Protein AF-A0AAU9UNQ4-F1 (afdb_monomer)

Solvent-accessible surface area (backbone atoms only — not comparable to full-atom values): 10972 Å² total; per-residue (Å²): 138,79,84,76,82,77,80,74,85,76,79,80,75,79,74,67,78,75,72,83,68,91,61,97,73,74,85,47,75,66,66,66,71,69,58,84,48,73,70,54,49,54,54,50,49,53,52,51,51,49,50,53,51,53,50,46,64,72,71,47,82,78,80,73,82,75,72,72,81,68,55,93,49,67,45,72,70,55,53,52,42,52,50,50,34,53,53,36,55,54,46,47,80,72,44,56,78,94,50,32,64,60,44,46,52,58,28,51,55,47,40,52,54,41,53,53,53,51,51,50,30,47,52,51,42,48,52,53,54,56,69,69,54,79,86,55,59,86,58,51,63,56,49,52,55,50,62,72,70,46,79,80,71,79,77,77,62,56,67,58,92,93,38,75,39,53,74,72,58,45,53,62,75,75,105

Radius of gyration: 33.16 Å; Cα contacts (8 Å, |Δi|>4): 53; chains: 1; bounding box: 65×63×73 Å

Secondary structure (DSSP, 8-state):
----------------------------HHHHHT--SHHHHHHHHHHHHHHHHHHHHHHS-----------TT--HHHHHHHHHHHHHHHHHHT--HHHHHHHHHHHHHHHHHHHHHHHHHHHHHHHHHHHH--SS-HHHHHHHHHHHHS--PPPPPPEETTEEPPHHHHHHH--

Nearest PDB structures (foldseek):
  3ihr-assembly1_A  TM=4.583E-01  e=3.572E+00  Homo sapiens

Foldseek 3Di:
DDPDPPPDPDDPPPPPPPPPDPPVDDPDPVLVVPDDDPVSVVVVVVSVVVVVVVVCPVPPDPPDPPPPPQPPLDDVVLVVLVVVLVVLVVVLVVDDPVCNVVSVVVNVVSVVVSVVSSVVSVVVVVVVVVVVPDPAPPCRVVVVVVVVPDDPDPDFADQDPNDRDDPVRSVVVVD

Sequence (175 aa):
MTSSDHNGICFQIGLKRLGNTGLDHSITIADINEIQNINEIDDTIAKLHNIIETACRKSIPRTKDTNRLSLPWWSEGLAVLKRKVATRKRRIRCAAPLRHEKVVGEYLEVKNKYEIEAKIAQVSSWKAFCGKQNREGMWKGIYSVIGRTVKKEDEPPLVVNDMELDAKSSARLMA

Structure (mmCIF, N/CA/C/O backbone):
data_AF-A0AAU9UNQ4-F1
#
_entry.id   AF-A0AAU9UNQ4-F1
#
loop_
_atom_site.group_PDB
_atom_site.id
_atom_site.type_symbol
_atom_site.label_atom_id
_atom_site.label_alt_id
_atom_site.label_comp_id
_atom_site.label_asym_id
_atom_site.label_entity_id
_atom_site.label_seq_id
_atom_site.pdbx_PDB_ins_code
_atom_site.Cartn_x
_atom_site.Cartn_y
_atom_site.Cartn_z
_atom_site.occupancy
_atom_site.B_iso_or_equiv
_atom_site.auth_seq_id
_atom_site.auth_comp_id
_atom_site.auth_asym_id
_atom_site.auth_atom_id
_atom_site.pdbx_PDB_model_num
ATOM 1 N N . MET A 1 1 ? 48.050 -17.038 35.742 1.00 37.78 1 MET A N 1
ATOM 2 C CA . MET A 1 1 ? 47.877 -18.060 34.689 1.00 37.78 1 MET A CA 1
ATOM 3 C C . MET A 1 1 ? 46.419 -18.479 34.687 1.00 37.78 1 MET A C 1
ATOM 5 O O . MET A 1 1 ? 46.031 -19.301 35.501 1.00 37.78 1 MET A O 1
ATOM 9 N N . THR A 1 2 ? 45.599 -17.855 33.847 1.00 39.75 2 THR A N 1
ATOM 10 C CA . THR A 1 2 ? 44.188 -18.223 33.677 1.00 39.75 2 THR A CA 1
ATOM 11 C C . THR A 1 2 ? 44.013 -18.673 32.238 1.00 39.75 2 THR A C 1
ATOM 13 O O . THR A 1 2 ? 43.991 -17.861 31.314 1.00 39.75 2 THR A O 1
ATOM 16 N N . SER A 1 3 ? 44.004 -19.996 32.079 1.00 34.25 3 SER A N 1
ATOM 17 C CA . SER A 1 3 ? 43.644 -20.704 30.855 1.00 34.25 3 SER A CA 1
ATOM 18 C C . SER A 1 3 ? 42.285 -20.188 30.393 1.00 34.25 3 SER A C 1
ATOM 20 O O . SER A 1 3 ? 41.297 -20.332 31.106 1.00 34.25 3 SER A O 1
ATOM 22 N N . SER A 1 4 ? 42.256 -19.496 29.257 1.00 41.59 4 SER A N 1
ATOM 23 C CA . SER A 1 4 ? 41.003 -19.087 28.631 1.00 41.59 4 SER A CA 1
ATOM 24 C C . SER A 1 4 ? 40.457 -20.298 27.894 1.00 41.59 4 SER A C 1
ATOM 26 O O . SER A 1 4 ? 40.965 -20.668 26.836 1.00 41.59 4 SER A O 1
ATOM 28 N N . ASP A 1 5 ? 39.450 -20.931 28.487 1.00 41.72 5 ASP A N 1
ATOM 29 C CA . ASP A 1 5 ? 38.682 -21.995 27.856 1.00 41.72 5 ASP A CA 1
ATOM 30 C C . ASP A 1 5 ? 37.913 -21.401 26.670 1.00 41.72 5 ASP A C 1
ATOM 32 O O . ASP A 1 5 ? 36.785 -20.915 26.779 1.00 41.72 5 ASP A O 1
ATOM 36 N N . HIS A 1 6 ? 38.558 -21.405 25.505 1.00 43.50 6 HIS A N 1
ATOM 37 C CA . HIS A 1 6 ? 37.911 -21.177 24.224 1.00 43.50 6 HIS A CA 1
ATOM 38 C C . HIS A 1 6 ? 36.989 -22.363 23.947 1.00 43.50 6 HIS A C 1
ATOM 40 O O . HIS A 1 6 ? 37.364 -23.327 23.281 1.00 43.50 6 HIS A O 1
ATOM 46 N N . ASN A 1 7 ? 35.769 -22.299 24.478 1.00 49.25 7 ASN A N 1
ATOM 47 C CA . ASN A 1 7 ? 34.714 -23.242 24.143 1.00 49.25 7 ASN A CA 1
ATOM 48 C C . ASN A 1 7 ? 34.313 -22.989 22.680 1.00 49.25 7 ASN A C 1
ATOM 50 O O . ASN A 1 7 ? 33.474 -22.140 22.372 1.00 49.25 7 ASN A O 1
ATOM 54 N N . GLY A 1 8 ? 34.997 -23.670 21.760 1.00 40.03 8 GLY A N 1
ATOM 55 C CA . GLY A 1 8 ? 34.708 -23.622 20.337 1.00 40.03 8 GLY A CA 1
ATOM 56 C C . GLY A 1 8 ? 33.287 -24.114 20.094 1.00 40.03 8 GLY A C 1
ATOM 57 O O . GLY A 1 8 ? 32.990 -25.294 20.264 1.00 40.03 8 GLY A O 1
ATOM 58 N N . ILE A 1 9 ? 32.397 -23.208 19.691 1.00 42.84 9 ILE A N 1
ATOM 59 C CA . ILE A 1 9 ? 31.063 -23.573 19.216 1.00 42.84 9 ILE A CA 1
ATOM 60 C C . ILE A 1 9 ? 31.253 -24.234 17.849 1.00 42.84 9 ILE A C 1
ATOM 62 O O . ILE A 1 9 ? 31.362 -23.573 16.817 1.00 42.84 9 ILE A O 1
ATOM 66 N N . CYS A 1 10 ? 31.355 -25.560 17.856 1.00 34.91 10 CYS A N 1
ATOM 67 C CA . CYS A 1 10 ? 31.420 -26.365 16.649 1.00 34.91 10 CYS A CA 1
ATOM 68 C C . CYS A 1 10 ? 29.994 -26.525 16.108 1.00 34.91 10 CYS A C 1
ATOM 70 O O . CYS A 1 10 ? 29.179 -27.255 16.674 1.00 34.91 10 CYS A O 1
ATOM 72 N N . PHE A 1 11 ? 29.661 -25.827 15.023 1.00 33.34 11 PHE A N 1
ATOM 73 C CA . PHE A 1 11 ? 28.430 -26.107 14.294 1.00 33.34 11 PHE A CA 1
ATOM 74 C C . PHE A 1 11 ? 28.622 -27.403 13.517 1.00 33.34 11 PHE A C 1
ATOM 76 O O . PHE A 1 11 ? 29.345 -27.456 12.523 1.00 33.34 11 PHE A O 1
ATOM 83 N N . GLN A 1 12 ? 27.953 -28.457 13.969 1.00 33.28 12 GLN A N 1
ATOM 84 C CA . GLN A 1 12 ? 27.854 -29.697 13.222 1.00 33.28 12 GLN A CA 1
ATOM 85 C C . GLN A 1 12 ? 26.916 -29.444 12.035 1.00 33.28 12 GLN A C 1
ATOM 87 O O . GLN A 1 12 ? 25.699 -29.608 12.127 1.00 33.28 12 GLN A O 1
ATOM 92 N N . ILE A 1 13 ? 27.472 -28.973 10.915 1.00 40.44 13 ILE A N 1
ATOM 93 C CA . ILE A 1 13 ? 26.754 -28.945 9.641 1.00 40.44 13 ILE A CA 1
ATOM 94 C C . ILE A 1 13 ? 26.542 -30.409 9.272 1.00 40.44 13 ILE A C 1
ATOM 96 O O . ILE A 1 13 ? 27.429 -31.077 8.744 1.00 40.44 13 ILE A O 1
ATOM 100 N N . GLY A 1 14 ? 25.366 -30.930 9.613 1.00 34.75 14 GLY A N 1
ATOM 101 C CA . GLY A 1 14 ? 24.909 -32.229 9.159 1.00 34.75 14 GLY A CA 1
ATOM 102 C C . GLY A 1 14 ? 24.724 -32.185 7.649 1.00 34.75 14 GLY A C 1
ATOM 103 O O . GLY A 1 14 ? 23.609 -31.995 7.165 1.00 34.75 14 GLY A O 1
ATOM 104 N N . LEU A 1 15 ? 25.810 -32.365 6.897 1.00 39.19 15 LEU A N 1
ATOM 105 C CA . LEU A 1 15 ? 25.745 -32.779 5.506 1.00 39.19 15 LEU A CA 1
ATOM 106 C C . LEU A 1 15 ? 25.119 -34.172 5.520 1.00 39.19 15 LEU A C 1
ATOM 108 O O . LEU A 1 15 ? 25.802 -35.185 5.673 1.00 39.19 15 LEU A O 1
ATOM 112 N N . LYS A 1 16 ? 23.784 -34.229 5.426 1.00 45.38 16 LYS A N 1
ATOM 113 C CA . LYS A 1 16 ? 23.088 -35.468 5.084 1.00 45.38 16 LYS A CA 1
ATOM 114 C C . LYS A 1 16 ? 23.787 -35.998 3.844 1.00 45.38 16 LYS A C 1
ATOM 116 O O . LYS A 1 16 ? 23.846 -35.286 2.843 1.00 45.38 16 LYS A O 1
ATOM 121 N N . ARG A 1 17 ? 24.351 -37.205 3.959 1.00 42.66 17 ARG A N 1
ATOM 122 C CA . ARG A 1 17 ? 24.986 -37.951 2.872 1.00 42.66 17 ARG A CA 1
ATOM 123 C C . ARG A 1 17 ? 24.116 -37.751 1.635 1.00 42.66 17 ARG A C 1
ATOM 125 O O . ARG A 1 17 ? 22.975 -38.214 1.631 1.00 42.66 17 ARG A O 1
ATOM 132 N N . LEU A 1 18 ? 24.602 -36.967 0.671 1.00 44.12 18 LEU A N 1
ATOM 133 C CA . LEU A 1 18 ? 23.902 -36.737 -0.585 1.00 44.12 18 LEU A CA 1
ATOM 134 C C . LEU A 1 18 ? 23.735 -38.123 -1.198 1.00 44.12 18 LEU A C 1
ATOM 136 O O . LEU A 1 18 ? 24.705 -38.743 -1.627 1.00 44.12 18 LEU A O 1
ATOM 140 N N . GLY A 1 19 ? 22.521 -38.662 -1.102 1.00 43.12 19 GLY A N 1
ATOM 141 C CA . GLY A 1 19 ? 22.176 -39.921 -1.729 1.00 43.12 19 GLY A CA 1
ATOM 142 C C . GLY A 1 19 ? 22.409 -39.734 -3.212 1.00 43.12 19 GLY A C 1
ATOM 143 O O . GLY A 1 19 ? 21.735 -38.899 -3.802 1.00 43.12 19 GLY A O 1
ATOM 144 N N . ASN A 1 20 ? 23.418 -40.438 -3.728 1.00 49.31 20 ASN A N 1
ATOM 145 C CA . ASN A 1 20 ? 23.780 -40.628 -5.128 1.00 49.31 20 ASN A CA 1
ATOM 146 C C . ASN A 1 20 ? 23.029 -39.694 -6.093 1.00 49.31 20 ASN A C 1
ATOM 148 O O . ASN A 1 20 ? 22.133 -40.111 -6.828 1.00 49.31 20 ASN A O 1
ATOM 152 N N . THR A 1 21 ? 23.324 -38.394 -6.030 1.00 44.38 21 THR A N 1
ATOM 153 C CA . THR A 1 21 ? 22.767 -37.452 -6.992 1.00 44.38 21 THR A CA 1
ATOM 154 C C . THR A 1 21 ? 23.539 -37.698 -8.271 1.00 44.38 21 THR A C 1
ATOM 156 O O . THR A 1 21 ? 24.717 -37.353 -8.297 1.00 44.38 21 THR A O 1
ATOM 159 N N . GLY A 1 22 ? 22.897 -38.308 -9.274 1.00 45.53 22 GLY A N 1
ATOM 160 C CA . GLY A 1 22 ? 23.421 -38.478 -10.632 1.00 45.53 22 GLY A CA 1
ATOM 161 C C . GLY A 1 22 ? 23.954 -37.155 -11.177 1.00 45.53 22 GLY A C 1
ATOM 162 O O . GLY A 1 22 ? 23.224 -36.324 -11.723 1.00 45.53 22 GLY A O 1
ATOM 163 N N . LEU A 1 23 ? 25.227 -36.923 -10.903 1.00 49.59 23 LEU A N 1
ATOM 164 C CA . LEU A 1 23 ? 26.075 -35.873 -11.418 1.00 49.59 23 LEU A CA 1
ATOM 165 C C . LEU A 1 23 ? 27.146 -36.661 -12.156 1.00 49.59 23 LEU A C 1
ATOM 167 O O . LEU A 1 23 ? 28.188 -36.980 -11.595 1.00 49.59 23 LEU A O 1
ATOM 171 N N . ASP A 1 24 ? 26.844 -37.014 -13.404 1.00 49.81 24 ASP A N 1
ATOM 172 C CA . ASP A 1 24 ? 27.691 -37.827 -14.292 1.00 49.81 24 ASP A CA 1
ATOM 173 C C . ASP A 1 24 ? 28.953 -37.071 -14.762 1.00 49.81 24 ASP A C 1
ATOM 175 O O . ASP A 1 24 ? 29.471 -37.298 -15.847 1.00 49.81 24 ASP A O 1
ATOM 179 N N . HIS A 1 25 ? 29.417 -36.105 -13.970 1.00 57.16 25 HIS A N 1
ATOM 180 C CA . HIS A 1 25 ? 30.565 -35.254 -14.254 1.00 57.16 25 HIS A CA 1
ATOM 181 C C . HIS A 1 25 ? 31.498 -35.325 -13.046 1.00 57.16 25 HIS A C 1
ATOM 183 O O . HIS A 1 25 ? 31.620 -34.382 -12.264 1.00 57.16 25 HIS A O 1
ATOM 189 N N . SER A 1 26 ? 32.099 -36.496 -12.844 1.00 59.53 26 SER A N 1
ATOM 190 C CA . SER A 1 26 ? 33.174 -36.683 -11.878 1.00 59.53 26 SER A CA 1
ATOM 191 C C . SER A 1 26 ? 34.463 -36.141 -12.483 1.00 59.53 26 SER A C 1
ATOM 193 O O . SER A 1 26 ? 34.988 -36.733 -13.418 1.00 59.53 26 SER A O 1
ATOM 195 N N . ILE A 1 27 ? 34.971 -35.025 -11.961 1.00 65.31 27 ILE A N 1
ATOM 196 C CA . ILE A 1 27 ? 36.380 -34.681 -12.168 1.00 65.31 27 ILE A CA 1
ATOM 197 C C . ILE A 1 27 ? 37.165 -35.639 -11.283 1.00 65.31 27 ILE A C 1
ATOM 199 O O . ILE A 1 27 ? 37.052 -35.604 -10.054 1.00 65.31 27 ILE A O 1
ATOM 203 N N . THR A 1 28 ? 37.878 -36.555 -11.917 1.00 70.50 28 THR A N 1
ATOM 204 C CA . THR A 1 28 ? 38.696 -37.555 -11.242 1.00 70.50 28 THR A CA 1
ATOM 205 C C . THR A 1 28 ? 40.061 -36.959 -10.910 1.00 70.50 28 THR A C 1
ATOM 207 O O . THR A 1 28 ? 40.552 -36.066 -11.591 1.00 70.50 28 THR 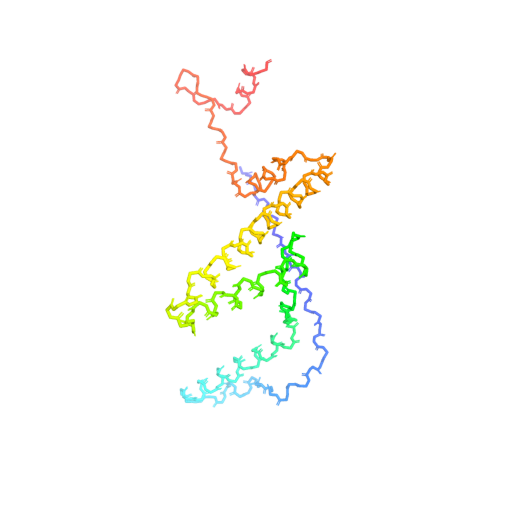A O 1
ATOM 210 N N . ILE A 1 29 ? 40.716 -37.463 -9.861 1.00 67.94 29 ILE A N 1
ATOM 211 C CA . ILE A 1 29 ? 42.071 -37.015 -9.480 1.00 67.94 29 ILE A CA 1
ATOM 212 C C . ILE A 1 29 ? 43.073 -37.272 -10.626 1.00 67.94 29 ILE A 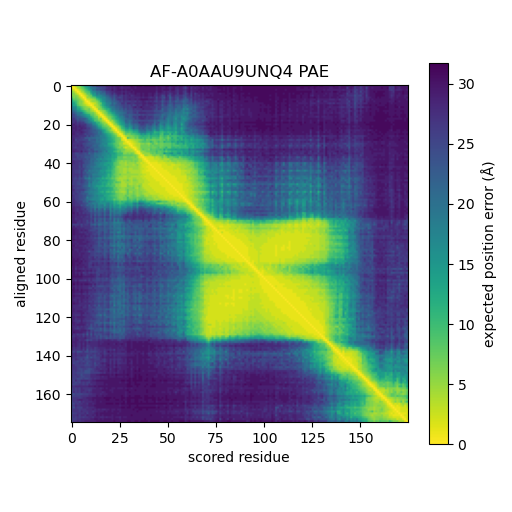C 1
ATOM 214 O O . ILE A 1 29 ? 44.039 -36.532 -10.779 1.00 67.94 29 ILE A O 1
ATOM 218 N N . ALA A 1 30 ? 42.809 -38.281 -11.465 1.00 64.19 30 ALA A N 1
ATOM 219 C CA . ALA A 1 30 ? 43.563 -38.554 -12.687 1.00 64.19 30 ALA A CA 1
ATOM 220 C C . ALA A 1 30 ? 43.490 -37.393 -13.697 1.00 64.19 30 ALA A C 1
ATOM 222 O O . ALA A 1 30 ? 44.529 -36.947 -14.166 1.00 64.19 30 ALA A O 1
ATOM 223 N N . ASP A 1 31 ? 42.300 -36.827 -13.923 1.00 65.81 31 ASP A N 1
ATOM 224 C CA . ASP A 1 31 ? 42.088 -35.719 -14.868 1.00 65.81 31 ASP A CA 1
ATOM 225 C C . ASP A 1 31 ? 42.819 -34.438 -14.447 1.00 65.81 31 ASP A C 1
ATOM 227 O O . ASP A 1 31 ? 43.132 -33.603 -15.285 1.00 65.81 31 ASP A O 1
ATOM 231 N N . ILE A 1 32 ? 43.086 -34.272 -13.145 1.00 68.06 32 ILE A N 1
ATOM 232 C CA . ILE A 1 32 ? 43.844 -33.138 -12.594 1.00 68.06 32 ILE A CA 1
ATOM 233 C C . ILE A 1 32 ? 45.354 -33.347 -12.781 1.00 68.06 32 ILE A C 1
ATOM 235 O O . ILE A 1 32 ? 46.091 -32.388 -12.996 1.00 68.06 32 ILE A O 1
ATOM 239 N N . ASN A 1 33 ? 45.816 -34.597 -12.720 1.00 71.06 33 ASN A N 1
ATOM 240 C CA . ASN A 1 33 ? 47.232 -34.945 -12.857 1.00 71.06 33 ASN A CA 1
ATOM 241 C C . ASN A 1 33 ? 47.709 -34.972 -14.320 1.00 71.06 33 ASN A C 1
ATOM 243 O O . ASN A 1 33 ? 48.913 -34.905 -14.560 1.00 71.06 33 ASN A O 1
ATOM 247 N N . GLU A 1 34 ? 46.792 -35.067 -15.285 1.00 73.62 34 GLU A N 1
ATOM 248 C CA . GLU A 1 34 ? 47.094 -35.051 -16.725 1.00 73.62 34 GLU A CA 1
ATOM 249 C C . GLU A 1 34 ? 47.131 -33.640 -17.333 1.00 73.62 34 GLU A C 1
ATOM 251 O O . GLU A 1 34 ? 47.458 -33.489 -18.509 1.00 73.62 34 GLU A O 1
ATOM 256 N N . ILE A 1 35 ? 46.846 -32.599 -16.546 1.00 74.25 35 ILE A N 1
ATOM 257 C CA . ILE A 1 35 ? 46.829 -31.214 -17.023 1.00 74.25 35 ILE A CA 1
ATOM 258 C C . ILE A 1 35 ? 48.256 -30.745 -17.314 1.00 74.25 35 ILE A C 1
ATOM 260 O O . ILE A 1 35 ? 49.088 -30.654 -16.408 1.00 74.25 35 ILE A O 1
ATOM 264 N N . GLN A 1 36 ? 48.532 -30.395 -18.570 1.00 74.75 36 GLN A N 1
ATOM 265 C CA . GLN A 1 36 ? 49.845 -29.885 -18.987 1.00 74.75 36 GLN A CA 1
ATOM 266 C C . GLN A 1 36 ? 49.791 -28.438 -19.485 1.00 74.75 36 GLN A C 1
ATOM 268 O O . GLN A 1 36 ? 50.836 -27.795 -19.611 1.00 74.75 36 GLN A O 1
ATOM 273 N N . ASN A 1 37 ? 48.592 -27.902 -19.740 1.00 82.00 37 ASN A N 1
ATOM 274 C CA . ASN A 1 37 ? 48.397 -26.574 -20.319 1.00 82.00 37 ASN A CA 1
ATOM 275 C C . ASN A 1 37 ? 47.556 -25.646 -19.422 1.00 82.00 37 ASN A C 1
ATOM 277 O O . ASN A 1 37 ? 46.625 -26.072 -18.746 1.00 82.00 37 ASN A O 1
ATOM 281 N N . ILE A 1 38 ? 47.835 -24.342 -19.474 1.00 80.06 38 ILE A N 1
ATOM 282 C CA . ILE A 1 38 ? 47.111 -23.301 -18.725 1.00 80.06 38 ILE A CA 1
ATOM 283 C C . ILE A 1 38 ? 45.627 -23.264 -19.121 1.00 80.06 38 ILE A C 1
ATOM 285 O O . ILE A 1 38 ? 44.764 -23.153 -18.258 1.00 80.06 38 ILE A O 1
ATOM 289 N N . ASN A 1 39 ? 45.316 -23.440 -20.408 1.00 77.19 39 ASN A N 1
ATOM 290 C CA . ASN A 1 39 ? 43.925 -23.448 -20.879 1.00 77.19 39 ASN A CA 1
ATOM 291 C C . ASN A 1 39 ? 43.124 -24.637 -20.313 1.00 77.19 39 ASN A C 1
ATOM 293 O O . ASN A 1 39 ? 41.939 -24.512 -20.023 1.00 77.19 39 ASN A O 1
ATOM 297 N N . GLU A 1 40 ? 43.779 -25.782 -20.108 1.00 79.12 40 GLU A N 1
ATOM 298 C CA . GLU A 1 40 ? 43.158 -26.972 -19.515 1.00 79.12 40 GLU A CA 1
ATOM 299 C C . GLU A 1 40 ? 42.882 -26.766 -18.016 1.00 79.12 40 GLU A C 1
ATOM 301 O O . GLU A 1 40 ? 41.866 -27.240 -17.500 1.00 79.12 40 GLU A O 1
ATOM 306 N N . ILE A 1 41 ? 43.733 -25.999 -17.322 1.00 82.88 41 ILE A N 1
ATOM 307 C CA . ILE A 1 41 ? 43.490 -25.573 -15.936 1.00 82.88 41 ILE A CA 1
ATOM 308 C C . ILE A 1 41 ? 42.205 -24.742 -15.867 1.00 82.88 41 ILE A C 1
ATOM 310 O O . ILE A 1 41 ? 41.315 -25.067 -15.082 1.00 82.88 41 ILE A O 1
ATOM 314 N N . ASP A 1 42 ? 42.065 -23.716 -16.705 1.00 84.31 42 ASP A N 1
ATOM 315 C CA . ASP A 1 42 ? 40.876 -22.854 -16.691 1.00 84.31 42 ASP A CA 1
ATOM 316 C C . ASP A 1 42 ? 39.593 -23.638 -17.018 1.00 84.31 42 ASP A C 1
ATOM 318 O O . ASP A 1 42 ? 38.564 -23.462 -16.355 1.00 84.31 42 ASP A O 1
ATOM 322 N N . ASP A 1 43 ? 39.667 -24.583 -17.958 1.00 82.88 43 ASP A N 1
ATOM 323 C CA . ASP A 1 43 ? 38.553 -25.471 -18.294 1.00 82.88 43 ASP A CA 1
ATOM 324 C C . ASP A 1 43 ? 38.162 -26.386 -17.123 1.00 82.88 43 ASP A C 1
ATOM 326 O O . ASP A 1 43 ? 36.972 -26.603 -16.860 1.00 82.88 43 ASP A O 1
ATOM 330 N N . THR A 1 44 ? 39.137 -26.931 -16.390 1.00 83.50 44 THR A N 1
ATOM 331 C CA . THR A 1 44 ? 38.856 -27.766 -15.209 1.00 83.50 44 THR A CA 1
ATOM 332 C C . THR A 1 44 ? 38.276 -26.953 -14.053 1.00 83.50 44 THR A C 1
ATOM 334 O O . THR A 1 44 ? 37.320 -27.404 -13.412 1.00 83.50 44 THR A O 1
ATOM 337 N N . ILE A 1 45 ? 38.758 -25.727 -13.836 1.00 85.94 45 ILE A N 1
ATOM 338 C CA . ILE A 1 45 ? 38.215 -24.794 -12.840 1.00 85.94 45 ILE A CA 1
ATOM 339 C C . ILE A 1 45 ? 36.770 -24.428 -13.184 1.00 85.94 45 ILE A C 1
ATOM 341 O O . ILE A 1 45 ? 35.898 -24.481 -12.311 1.00 85.94 45 ILE A O 1
ATOM 345 N N . ALA A 1 46 ? 36.480 -24.115 -14.448 1.00 85.81 46 ALA A N 1
ATOM 346 C CA . ALA A 1 46 ? 35.124 -23.811 -14.894 1.00 85.81 46 ALA A CA 1
ATOM 347 C C . ALA A 1 46 ? 34.176 -25.002 -14.672 1.00 85.81 46 ALA A C 1
ATOM 349 O O . ALA A 1 46 ? 33.048 -24.830 -14.198 1.00 85.81 46 ALA A O 1
ATOM 350 N N . LYS A 1 47 ? 34.635 -26.228 -14.952 1.00 85.38 47 LYS A N 1
ATOM 351 C CA . LYS A 1 47 ? 33.868 -27.455 -14.683 1.00 85.38 47 LYS A CA 1
ATOM 352 C C . LYS A 1 47 ? 33.620 -27.654 -13.183 1.00 85.38 47 LYS A C 1
ATOM 354 O O . LYS A 1 47 ? 32.474 -27.895 -12.801 1.00 85.38 47 LYS A O 1
ATOM 359 N N . LEU A 1 48 ? 34.637 -27.490 -12.330 1.00 85.50 48 LEU A N 1
ATOM 360 C CA . LEU A 1 48 ? 34.492 -27.558 -10.867 1.00 85.50 48 LEU A CA 1
ATOM 361 C C . LEU A 1 48 ? 33.479 -26.535 -10.354 1.00 85.50 48 LEU A C 1
ATOM 363 O O . LEU A 1 48 ? 32.567 -26.882 -9.600 1.00 85.50 48 LEU A O 1
ATOM 367 N N . HIS A 1 49 ? 33.607 -25.285 -10.796 1.00 89.00 49 HIS A N 1
ATOM 368 C CA . HIS A 1 49 ? 32.702 -24.210 -10.417 1.00 89.00 49 HIS A CA 1
ATOM 369 C C . HIS A 1 49 ? 31.252 -24.544 -10.792 1.00 89.00 49 HIS A C 1
ATOM 371 O O . HIS A 1 49 ? 30.349 -24.405 -9.967 1.00 89.00 49 HIS A O 1
ATOM 377 N N . ASN A 1 50 ? 31.023 -25.071 -11.998 1.00 87.62 50 ASN A N 1
ATOM 378 C CA . ASN A 1 50 ? 29.695 -25.492 -12.447 1.00 87.62 50 ASN A CA 1
ATOM 379 C C . ASN A 1 50 ? 29.127 -26.658 -11.622 1.00 87.62 50 ASN A C 1
ATOM 381 O O . ASN A 1 50 ? 27.930 -26.679 -11.322 1.00 87.62 50 ASN A O 1
ATOM 385 N N . ILE A 1 51 ? 29.955 -27.621 -11.211 1.00 87.88 51 ILE A N 1
ATOM 386 C CA . ILE A 1 51 ? 29.519 -28.723 -10.338 1.00 87.88 51 ILE A CA 1
ATOM 387 C C . ILE A 1 51 ? 29.082 -28.175 -8.977 1.00 87.88 51 ILE A C 1
ATOM 389 O O . ILE A 1 51 ? 28.000 -28.513 -8.495 1.00 87.88 51 ILE A O 1
ATOM 393 N N . ILE A 1 52 ? 29.879 -27.289 -8.381 1.00 88.12 52 ILE A N 1
ATOM 394 C CA . ILE A 1 52 ? 29.549 -26.659 -7.098 1.00 88.12 52 ILE A CA 1
ATOM 395 C C . ILE A 1 52 ? 28.263 -25.843 -7.232 1.00 88.12 52 ILE A C 1
ATOM 397 O O . ILE A 1 52 ? 27.349 -25.989 -6.422 1.00 88.12 52 ILE A O 1
ATOM 401 N N . GLU A 1 53 ? 28.143 -25.027 -8.277 1.00 88.94 53 GLU A N 1
ATOM 402 C CA . GLU A 1 53 ? 26.960 -24.202 -8.499 1.00 88.94 53 GLU A CA 1
ATOM 403 C C . GLU A 1 53 ? 25.701 -25.057 -8.701 1.00 88.94 53 GLU A C 1
ATOM 405 O O . GLU A 1 53 ? 24.655 -24.781 -8.108 1.00 88.94 53 GLU A O 1
ATOM 410 N N . THR A 1 54 ? 25.784 -26.120 -9.501 1.00 85.56 54 THR A N 1
ATOM 411 C CA . THR A 1 54 ? 24.651 -27.028 -9.732 1.00 85.56 54 THR A CA 1
ATOM 412 C C . THR A 1 54 ? 24.277 -27.807 -8.474 1.00 85.56 54 THR A C 1
ATOM 414 O O . THR A 1 54 ? 23.085 -27.938 -8.181 1.00 85.56 54 THR A O 1
ATOM 417 N N . ALA A 1 55 ? 25.257 -28.269 -7.696 1.00 88.06 55 ALA A N 1
ATOM 418 C CA . ALA A 1 55 ? 25.031 -28.919 -6.411 1.00 88.06 55 ALA A CA 1
ATOM 419 C C . ALA A 1 55 ? 24.351 -27.963 -5.421 1.00 88.06 55 ALA A C 1
ATOM 421 O O . ALA A 1 55 ? 23.330 -28.324 -4.838 1.00 88.06 55 ALA A O 1
ATOM 422 N N . CYS A 1 56 ? 24.840 -26.726 -5.299 1.00 86.62 56 CYS A N 1
ATOM 423 C CA . CYS A 1 56 ? 24.249 -25.683 -4.461 1.00 86.62 56 CYS A CA 1
ATOM 424 C C . CYS A 1 56 ? 22.826 -25.323 -4.900 1.00 86.62 56 CYS A C 1
ATOM 426 O O . CYS A 1 56 ? 21.931 -25.239 -4.065 1.00 86.62 56 CYS A O 1
ATOM 428 N N . ARG A 1 57 ? 22.564 -25.168 -6.205 1.00 82.81 57 ARG A N 1
ATOM 429 C CA . ARG A 1 57 ? 21.208 -24.900 -6.723 1.00 82.81 57 ARG A CA 1
ATOM 430 C C . ARG A 1 57 ? 20.226 -26.039 -6.431 1.00 82.81 57 ARG A C 1
ATOM 432 O O . ARG A 1 57 ? 19.035 -25.771 -6.289 1.00 82.81 57 ARG A O 1
ATOM 439 N N . LYS A 1 58 ? 20.704 -27.287 -6.384 1.00 85.06 58 LYS A N 1
ATOM 440 C CA . LYS A 1 58 ? 19.892 -28.471 -6.059 1.00 85.06 58 LYS A CA 1
ATOM 441 C C . LYS A 1 58 ? 19.682 -28.638 -4.551 1.00 85.06 58 LYS A C 1
ATOM 443 O O . LYS A 1 58 ? 18.597 -29.042 -4.143 1.00 85.06 58 LYS A O 1
ATOM 448 N N . SER A 1 59 ? 20.702 -28.369 -3.738 1.00 85.56 59 SER A N 1
ATOM 449 C CA . SER A 1 59 ? 20.679 -28.619 -2.291 1.00 85.56 59 SER A CA 1
ATOM 450 C C . SER A 1 59 ? 20.091 -27.461 -1.485 1.00 85.56 59 SER A C 1
ATOM 452 O O . SER A 1 59 ? 19.443 -27.697 -0.465 1.00 85.56 59 SER A O 1
ATOM 454 N N . ILE A 1 60 ? 20.279 -26.220 -1.939 1.00 86.00 60 ILE A N 1
ATOM 455 C CA . ILE A 1 60 ? 19.787 -25.023 -1.260 1.00 86.00 60 ILE A CA 1
ATOM 456 C C . ILE A 1 60 ? 18.379 -24.710 -1.786 1.00 86.00 60 ILE A C 1
ATOM 458 O O . ILE A 1 60 ? 18.224 -24.355 -2.960 1.00 86.00 60 ILE A O 1
ATOM 462 N N . PRO A 1 61 ? 17.327 -24.808 -0.950 1.00 79.62 61 PRO A N 1
ATOM 463 C CA . PRO A 1 61 ? 15.978 -24.466 -1.374 1.00 79.62 61 PRO A CA 1
ATOM 464 C C . PRO A 1 61 ? 15.914 -22.975 -1.722 1.00 79.62 61 PRO A C 1
ATOM 466 O O . PRO A 1 61 ? 16.146 -22.110 -0.879 1.00 79.62 61 PRO A O 1
ATOM 469 N N . ARG A 1 62 ? 15.578 -22.652 -2.976 1.00 74.62 62 ARG A N 1
ATOM 470 C CA . ARG A 1 62 ? 15.303 -21.266 -3.376 1.00 74.62 62 ARG A CA 1
ATOM 471 C C . ARG A 1 62 ? 13.926 -20.882 -2.857 1.00 74.62 62 ARG A C 1
ATOM 473 O O . ARG A 1 62 ? 12.913 -21.262 -3.447 1.00 74.62 62 ARG A O 1
ATOM 480 N N . THR A 1 63 ? 13.885 -20.115 -1.774 1.00 73.38 63 THR A N 1
ATOM 481 C CA . THR A 1 63 ? 12.654 -19.464 -1.329 1.00 73.38 63 THR A CA 1
ATOM 482 C C . THR A 1 63 ? 12.215 -18.514 -2.435 1.00 73.38 63 THR A C 1
ATOM 484 O O . THR A 1 63 ? 12.849 -17.494 -2.693 1.00 73.38 63 THR A O 1
ATOM 487 N N . LYS A 1 64 ? 11.159 -18.877 -3.165 1.00 66.00 64 LYS A N 1
ATOM 488 C CA . LYS A 1 64 ? 10.467 -17.907 -4.006 1.00 66.00 64 LYS A CA 1
ATOM 489 C C . LYS A 1 64 ? 9.721 -17.008 -3.031 1.00 66.00 64 LYS A C 1
ATOM 491 O O . LYS A 1 64 ? 8.816 -17.490 -2.355 1.00 66.00 64 LYS A O 1
ATOM 496 N N . ASP A 1 65 ? 10.085 -15.734 -2.963 1.00 58.28 65 ASP A N 1
ATOM 497 C CA . ASP A 1 65 ? 9.309 -14.720 -2.247 1.00 58.28 65 ASP A CA 1
ATOM 498 C C . ASP A 1 65 ? 7.979 -14.491 -2.990 1.00 58.28 65 ASP A C 1
ATOM 500 O O . ASP A 1 65 ? 7.747 -13.477 -3.645 1.00 58.28 65 ASP A O 1
ATOM 504 N N . THR A 1 66 ? 7.094 -15.490 -2.964 1.00 57.62 66 THR A N 1
ATOM 505 C CA . THR A 1 66 ? 5.744 -15.414 -3.538 1.00 57.62 66 THR A CA 1
ATOM 506 C C . THR A 1 66 ? 4.795 -14.662 -2.623 1.00 57.62 66 THR A C 1
ATOM 508 O O . THR A 1 66 ? 3.736 -14.214 -3.062 1.00 57.62 66 THR A O 1
ATOM 511 N N . ASN A 1 67 ? 5.177 -14.483 -1.359 1.00 58.12 67 ASN A N 1
ATOM 512 C CA . ASN A 1 67 ? 4.462 -13.626 -0.439 1.00 58.12 67 ASN A CA 1
ATOM 513 C C . ASN A 1 67 ? 4.781 -12.181 -0.801 1.00 58.12 67 ASN A C 1
ATOM 515 O O . ASN A 1 67 ? 5.682 -11.561 -0.243 1.00 58.12 67 ASN A O 1
ATOM 519 N N . ARG A 1 68 ? 4.006 -11.628 -1.741 1.00 58.53 68 ARG A N 1
ATOM 520 C CA . ARG A 1 68 ? 3.823 -10.180 -1.808 1.00 58.53 68 ARG A CA 1
ATOM 521 C C . ARG A 1 68 ? 3.379 -9.760 -0.415 1.00 58.53 68 ARG A C 1
ATOM 523 O O . ARG A 1 68 ? 2.243 -10.036 -0.038 1.00 58.53 68 ARG A O 1
ATOM 530 N N . LEU A 1 69 ? 4.296 -9.171 0.348 1.00 58.12 69 LEU A N 1
ATOM 531 C CA . LEU A 1 69 ? 4.048 -8.633 1.678 1.00 58.12 69 LEU A CA 1
ATOM 532 C C . LEU A 1 69 ? 3.008 -7.520 1.532 1.00 58.12 69 LEU A C 1
ATOM 534 O O . LEU A 1 69 ? 3.330 -6.350 1.333 1.00 58.12 69 LEU A O 1
ATOM 538 N N . SER A 1 70 ? 1.737 -7.910 1.527 1.00 67.38 70 SER A N 1
ATOM 539 C CA . SER A 1 70 ? 0.629 -6.978 1.571 1.00 67.38 70 SER A CA 1
ATOM 540 C C . SER A 1 70 ? 0.647 -6.367 2.956 1.00 67.38 70 SER A C 1
ATOM 542 O O . SER A 1 70 ? 0.698 -7.082 3.958 1.00 67.38 70 SER A O 1
ATOM 544 N N . LEU A 1 71 ? 0.643 -5.039 3.012 1.00 82.25 71 LEU A N 1
ATOM 545 C CA . LEU A 1 71 ? 0.618 -4.339 4.286 1.00 82.25 71 LEU A CA 1
ATOM 546 C C . LEU A 1 71 ? -0.617 -4.806 5.081 1.00 82.25 71 LEU A C 1
ATOM 548 O O . LEU A 1 71 ? -1.676 -4.986 4.478 1.00 82.25 71 LEU A O 1
ATOM 552 N N . PRO A 1 72 ? -0.527 -4.969 6.412 1.00 83.00 72 PRO A N 1
ATOM 553 C CA . PRO A 1 72 ? -1.640 -5.478 7.222 1.00 83.00 72 PRO A CA 1
ATOM 554 C C . PRO A 1 72 ? -2.929 -4.644 7.132 1.00 83.00 72 PRO A C 1
ATOM 556 O O . PRO A 1 72 ? -4.020 -5.166 7.329 1.00 83.00 72 PRO A O 1
ATOM 559 N N . TRP A 1 73 ? -2.806 -3.353 6.812 1.00 88.38 73 TRP A N 1
ATOM 560 C CA . TRP A 1 73 ? -3.925 -2.429 6.608 1.00 88.38 73 TRP A CA 1
ATOM 561 C C . TRP A 1 73 ? -4.426 -2.364 5.159 1.00 88.38 73 TRP A C 1
ATOM 563 O O . TRP A 1 73 ? -5.384 -1.648 4.865 1.00 88.38 73 TRP A O 1
ATOM 573 N N . TRP A 1 74 ? -3.769 -3.059 4.230 1.00 91.19 74 TRP A N 1
ATOM 574 C CA . TRP A 1 74 ? -4.105 -3.006 2.815 1.00 91.19 74 TRP A CA 1
ATOM 575 C C . TRP A 1 74 ? -5.268 -3.943 2.500 1.00 91.19 74 TRP A C 1
ATOM 577 O O . TRP A 1 74 ? -5.129 -5.163 2.546 1.00 91.19 74 TRP A O 1
ATOM 587 N N . SER A 1 75 ? -6.415 -3.367 2.148 1.00 89.25 75 SER A N 1
ATOM 588 C CA . SER A 1 75 ? -7.622 -4.111 1.790 1.00 89.25 75 SER A CA 1
ATOM 589 C C . SER A 1 75 ? -7.890 -4.085 0.284 1.00 89.25 75 SER A C 1
ATOM 591 O O . SER A 1 75 ? -7.475 -3.169 -0.434 1.00 89.25 75 SER A O 1
ATOM 593 N N . GLU A 1 76 ? -8.658 -5.061 -0.206 1.00 90.00 76 GLU A N 1
ATOM 594 C CA . GLU A 1 76 ? -9.112 -5.079 -1.604 1.00 90.00 76 GLU A CA 1
ATOM 595 C C . GLU A 1 76 ? -9.969 -3.842 -1.934 1.00 90.00 76 GLU A C 1
ATOM 597 O O . GLU A 1 76 ? -9.857 -3.268 -3.018 1.00 90.00 76 GLU A O 1
ATOM 602 N N . GLY A 1 77 ? -10.749 -3.343 -0.966 1.00 91.88 77 GLY A N 1
ATOM 603 C CA . GLY A 1 77 ? -11.507 -2.096 -1.104 1.00 91.88 77 GLY A CA 1
ATOM 604 C C . GLY A 1 77 ? -10.612 -0.882 -1.386 1.00 91.88 77 GLY A C 1
ATOM 605 O O . GLY A 1 77 ? -10.887 -0.110 -2.311 1.00 91.88 77 GLY A O 1
ATOM 606 N N . LEU A 1 78 ? -9.491 -0.750 -0.664 1.00 93.69 78 LEU A N 1
ATOM 607 C CA . LEU A 1 78 ? -8.487 0.289 -0.923 1.00 93.69 78 LEU A CA 1
ATOM 608 C C . LEU A 1 78 ? -7.797 0.098 -2.276 1.00 93.69 78 LEU A C 1
ATOM 610 O O . LEU A 1 78 ? -7.546 1.078 -2.981 1.00 93.69 78 LEU A O 1
ATOM 614 N N . ALA A 1 79 ? -7.533 -1.146 -2.680 1.00 93.06 79 ALA A N 1
ATOM 615 C CA . ALA A 1 79 ? -6.954 -1.447 -3.987 1.00 93.06 79 ALA A CA 1
ATOM 616 C C . ALA A 1 79 ? -7.884 -1.031 -5.142 1.00 93.06 79 ALA A C 1
ATOM 618 O O . ALA A 1 79 ? -7.425 -0.469 -6.144 1.00 93.06 79 ALA A O 1
ATOM 619 N N . VAL A 1 80 ? -9.194 -1.262 -5.008 1.00 95.19 80 VAL A N 1
ATOM 620 C CA . VAL A 1 80 ? -10.214 -0.787 -5.959 1.00 95.19 80 VAL A CA 1
ATOM 621 C C . VAL A 1 80 ? -10.255 0.740 -5.987 1.00 95.19 80 VAL A C 1
ATOM 623 O O . VAL A 1 80 ? -10.292 1.341 -7.063 1.00 95.19 80 VAL A O 1
ATOM 626 N N . LEU A 1 81 ? -10.215 1.387 -4.823 1.00 95.31 81 LEU A N 1
ATOM 627 C CA . LEU A 1 81 ? -10.280 2.842 -4.727 1.00 95.31 81 LEU A CA 1
ATOM 628 C C . LEU A 1 81 ? -9.032 3.507 -5.333 1.00 95.31 81 LEU A C 1
ATOM 630 O O . LEU A 1 81 ? -9.159 4.427 -6.143 1.00 95.31 81 LEU A O 1
ATOM 634 N N . LYS A 1 82 ? -7.839 2.959 -5.077 1.00 95.38 82 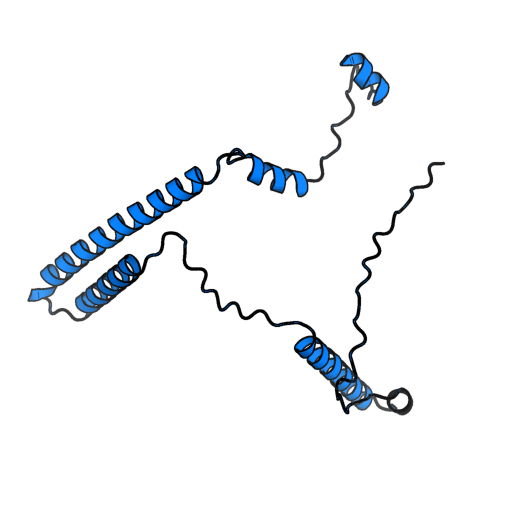LYS A N 1
ATOM 635 C CA . LYS A 1 82 ? -6.584 3.373 -5.724 1.00 95.38 82 LYS A CA 1
ATOM 636 C C . LYS A 1 82 ? -6.638 3.219 -7.245 1.00 95.38 82 LYS A C 1
ATOM 638 O O . LYS A 1 82 ? -6.209 4.121 -7.967 1.00 95.38 82 LYS A O 1
ATOM 643 N N . ARG A 1 83 ? -7.202 2.113 -7.751 1.00 96.38 83 ARG A N 1
ATOM 644 C CA . ARG A 1 83 ? -7.436 1.924 -9.195 1.00 96.38 83 ARG A CA 1
ATOM 645 C C . ARG A 1 83 ? -8.357 3.009 -9.757 1.00 96.38 83 ARG A C 1
ATOM 647 O O . ARG A 1 83 ? -8.016 3.610 -10.773 1.00 96.38 83 ARG A O 1
ATOM 654 N N . LYS A 1 84 ? -9.463 3.328 -9.074 1.00 96.06 84 LYS A N 1
ATOM 655 C CA . LYS A 1 84 ? -10.381 4.410 -9.478 1.00 96.06 84 LYS A CA 1
ATOM 656 C C . LYS A 1 84 ? -9.674 5.767 -9.549 1.00 96.06 84 LYS A C 1
ATOM 658 O O . LYS A 1 84 ? -9.841 6.469 -10.546 1.00 96.06 84 LYS A O 1
ATOM 663 N N . VAL A 1 85 ? -8.846 6.110 -8.558 1.00 97.06 85 VAL A N 1
ATOM 664 C CA . VAL A 1 85 ? -8.029 7.341 -8.568 1.00 97.06 85 VAL A CA 1
ATOM 665 C C . VAL A 1 85 ? -7.111 7.373 -9.793 1.00 97.06 85 VAL A C 1
ATOM 667 O O . VAL A 1 85 ? -7.085 8.370 -10.515 1.00 97.06 85 VAL A O 1
ATOM 670 N N . ALA A 1 86 ? -6.404 6.277 -10.083 1.00 96.44 86 ALA A N 1
ATOM 671 C CA . ALA A 1 86 ? -5.515 6.188 -11.241 1.00 96.44 86 ALA A CA 1
ATOM 672 C C . ALA A 1 86 ? -6.271 6.336 -12.576 1.00 96.44 86 ALA A C 1
ATOM 674 O O . ALA A 1 86 ? -5.833 7.080 -13.458 1.00 96.44 86 ALA A O 1
ATOM 675 N N . THR A 1 87 ? -7.433 5.690 -12.716 1.00 95.81 87 THR A N 1
ATOM 676 C CA . THR A 1 87 ? -8.296 5.828 -13.898 1.00 95.81 87 THR A CA 1
ATOM 677 C C . THR A 1 87 ? -8.759 7.271 -14.086 1.00 95.81 87 THR A C 1
ATOM 679 O O . THR A 1 87 ? -8.679 7.797 -15.196 1.00 95.81 87 THR A O 1
ATOM 682 N N . ARG A 1 88 ? -9.213 7.936 -13.018 1.00 94.31 88 ARG A N 1
ATOM 683 C CA . ARG A 1 88 ? -9.672 9.333 -13.072 1.00 94.31 88 ARG A CA 1
ATOM 684 C C . ARG A 1 88 ? -8.527 10.295 -13.387 1.00 94.31 88 ARG A C 1
ATOM 686 O O . ARG A 1 88 ? -8.683 11.136 -14.266 1.00 94.31 88 ARG A O 1
ATOM 693 N N . LYS A 1 89 ? -7.343 10.084 -12.801 1.00 94.62 89 LYS A N 1
ATOM 694 C CA . LYS A 1 89 ? -6.125 10.836 -13.144 1.00 94.62 89 LYS A CA 1
ATOM 695 C C . LYS A 1 89 ? -5.779 10.714 -14.628 1.00 94.62 89 LYS A C 1
ATOM 697 O O . LYS A 1 89 ? -5.429 11.701 -15.266 1.00 94.62 89 LYS A O 1
ATOM 702 N N . ARG A 1 90 ? -5.900 9.509 -15.200 1.00 94.12 90 ARG A N 1
ATOM 703 C CA . ARG A 1 90 ? -5.675 9.286 -16.636 1.00 94.12 90 ARG A CA 1
ATOM 704 C C . ARG A 1 90 ? -6.692 10.036 -17.500 1.00 94.12 90 ARG A C 1
ATOM 706 O O . ARG A 1 90 ? -6.302 10.563 -18.534 1.00 94.12 90 ARG A O 1
ATOM 713 N N . ARG A 1 91 ? -7.961 10.113 -17.080 1.00 93.12 91 ARG A N 1
ATOM 714 C CA . ARG A 1 91 ? -9.017 10.830 -17.818 1.00 93.12 91 ARG A CA 1
ATOM 715 C C . ARG A 1 91 ? -8.750 12.330 -17.935 1.00 93.12 91 ARG A C 1
ATOM 717 O O . ARG A 1 91 ? -9.042 12.872 -18.991 1.00 93.12 91 ARG A O 1
ATOM 724 N N . ILE A 1 92 ? -8.146 12.963 -16.923 1.00 93.06 92 ILE A N 1
ATOM 725 C CA . ILE A 1 92 ? -7.762 14.388 -16.978 1.00 93.06 92 ILE A CA 1
ATOM 726 C C . ILE A 1 92 ? -6.874 14.662 -18.197 1.00 93.06 92 ILE A C 1
ATOM 728 O O . ILE A 1 92 ? -7.133 15.591 -18.951 1.00 93.06 92 ILE A O 1
ATOM 732 N N . ARG A 1 93 ? -5.881 13.798 -18.452 1.00 89.75 93 ARG A N 1
ATOM 733 C CA . ARG A 1 93 ? -4.945 13.954 -19.580 1.00 89.75 93 ARG A CA 1
ATOM 734 C C . ARG A 1 93 ? -5.638 13.951 -20.947 1.00 89.75 93 ARG A C 1
ATOM 736 O O . ARG A 1 93 ? -5.129 14.548 -21.883 1.00 89.75 93 ARG A O 1
ATOM 743 N N . CYS A 1 94 ? -6.762 13.252 -21.069 1.00 87.88 94 CYS A N 1
ATOM 744 C CA . CYS A 1 94 ? -7.502 13.106 -22.323 1.00 87.88 94 CYS A CA 1
ATOM 745 C C . CYS A 1 94 ? -8.751 14.004 -22.383 1.00 87.88 94 CYS A C 1
ATOM 747 O O . CYS A 1 94 ? -9.552 13.863 -23.305 1.00 87.88 94 CYS A O 1
ATOM 749 N N . ALA A 1 95 ? -8.972 14.868 -21.389 1.00 91.88 95 ALA A N 1
ATOM 750 C CA . ALA A 1 95 ? -10.174 15.686 -21.311 1.00 91.88 95 ALA A CA 1
ATOM 751 C C . ALA A 1 95 ? -10.073 16.913 -22.227 1.00 91.88 95 ALA A C 1
ATOM 753 O O . ALA A 1 95 ? -9.070 17.621 -22.236 1.00 91.88 95 ALA A O 1
ATOM 754 N N . ALA A 1 96 ? -11.149 17.192 -22.965 1.00 91.75 96 ALA A N 1
ATOM 755 C CA . ALA A 1 96 ? -11.285 18.437 -23.716 1.00 91.75 96 ALA A CA 1
ATOM 756 C C . ALA A 1 96 ? -11.387 19.645 -22.756 1.00 91.75 96 ALA A C 1
ATOM 758 O O . ALA A 1 96 ? -11.993 19.487 -21.689 1.00 91.75 96 ALA A O 1
ATOM 759 N N . PRO A 1 97 ? -10.907 20.847 -23.138 1.00 90.88 97 PRO A N 1
ATOM 760 C CA . PRO A 1 97 ? -10.875 22.027 -22.264 1.00 90.88 97 PRO A CA 1
ATOM 761 C C . PRO A 1 97 ? -12.217 22.344 -21.591 1.00 90.88 97 PRO A C 1
ATOM 763 O O . PRO A 1 97 ? -12.269 22.531 -20.381 1.00 90.88 97 PRO A O 1
ATOM 766 N N . LEU A 1 98 ? -13.322 22.263 -22.342 1.00 92.69 98 LEU A N 1
ATOM 767 C CA . LEU A 1 98 ? -14.682 22.529 -21.851 1.00 92.69 98 LEU A CA 1
ATOM 768 C C . LEU A 1 98 ? -15.115 21.627 -20.678 1.00 92.69 98 LEU A C 1
ATOM 770 O O . LEU A 1 98 ? -15.935 22.017 -19.857 1.00 92.69 98 LEU A O 1
ATOM 774 N N . ARG A 1 99 ? -14.598 20.394 -20.607 1.00 91.44 99 ARG A N 1
ATOM 775 C CA . ARG A 1 99 ? -14.954 19.406 -19.570 1.00 91.44 99 ARG A CA 1
ATOM 776 C C . ARG A 1 99 ? -13.822 19.170 -18.572 1.00 91.44 99 ARG A C 1
ATOM 778 O O . ARG A 1 99 ? -13.979 18.351 -17.668 1.00 91.44 99 ARG A O 1
ATOM 785 N N . HIS A 1 100 ? -12.691 19.851 -18.738 1.00 92.69 100 HIS A N 1
ATOM 786 C CA . HIS A 1 100 ? -11.484 19.610 -17.959 1.00 92.69 100 HIS A CA 1
ATOM 787 C C . HIS A 1 100 ? -11.720 19.875 -16.470 1.00 92.69 100 HIS A C 1
ATOM 789 O O . HIS A 1 100 ? -11.431 19.012 -15.645 1.00 92.69 100 HIS A O 1
ATOM 795 N N . GLU A 1 101 ? -12.334 21.010 -16.134 1.00 94.25 101 GLU A N 1
ATOM 796 C CA . GLU A 1 101 ? -12.627 21.393 -14.750 1.00 94.25 101 GLU A CA 1
ATOM 797 C C . GLU A 1 101 ? -13.513 20.364 -14.035 1.00 94.25 101 GLU A C 1
ATOM 799 O O . GLU A 1 101 ? -13.163 19.879 -12.959 1.00 94.25 101 GLU A O 1
ATOM 804 N N . LYS A 1 102 ? -14.594 19.918 -14.687 1.00 94.50 102 LYS A N 1
ATOM 805 C CA . LYS A 1 102 ? -15.467 18.865 -14.149 1.00 94.50 102 LYS A CA 1
ATOM 806 C C . LYS A 1 102 ? -14.706 17.559 -13.895 1.00 94.50 102 LYS A C 1
ATOM 808 O O . LYS A 1 102 ? -14.850 16.949 -12.839 1.00 94.50 102 LYS A O 1
ATOM 813 N N . VAL A 1 103 ? -13.883 17.119 -14.850 1.00 94.25 103 VAL A N 1
ATOM 814 C CA . VAL A 1 103 ? -13.112 15.867 -14.731 1.00 94.25 103 VAL A CA 1
ATOM 815 C C . VAL A 1 103 ? -12.056 15.960 -13.623 1.00 94.25 103 VAL A C 1
ATOM 817 O O . VAL A 1 103 ? -11.791 14.964 -12.944 1.00 94.25 103 VAL A O 1
ATOM 820 N N . VAL A 1 104 ? -11.473 17.143 -13.414 1.00 95.69 104 VAL A N 1
ATOM 821 C CA . VAL A 1 104 ? -10.558 17.417 -12.300 1.00 95.69 104 VAL A CA 1
ATOM 822 C C . VAL A 1 104 ? -11.299 17.376 -10.961 1.00 95.69 104 VAL A C 1
ATOM 824 O O . VAL A 1 104 ? -10.810 16.719 -10.041 1.00 95.69 104 VAL A O 1
ATOM 827 N N . GLY A 1 105 ? -12.485 17.984 -10.862 1.00 95.94 105 GLY A N 1
ATOM 828 C CA . GLY A 1 105 ? -13.333 17.923 -9.665 1.00 95.94 105 GLY A CA 1
ATOM 829 C C . GLY A 1 105 ? -13.661 16.483 -9.259 1.00 95.94 105 GLY A C 1
ATOM 830 O O . GLY A 1 105 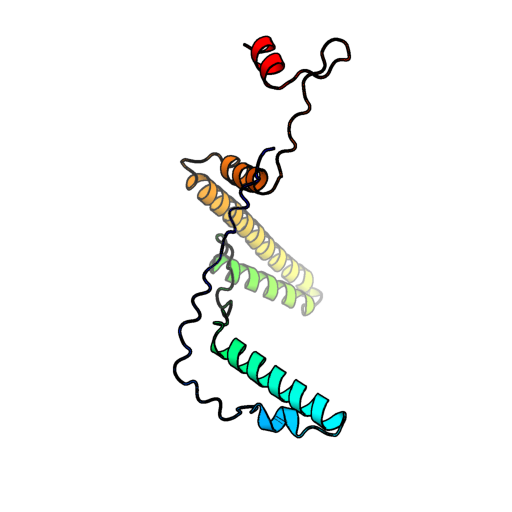? -13.344 16.062 -8.147 1.00 95.94 105 GLY A O 1
ATOM 831 N N . GLU A 1 106 ? -14.150 15.674 -10.206 1.00 94.69 106 GLU A N 1
ATOM 832 C CA . GLU A 1 106 ? -14.440 14.247 -9.981 1.00 94.69 106 GLU A CA 1
ATOM 833 C C . GLU A 1 106 ? -13.201 13.452 -9.525 1.00 94.69 106 GLU A C 1
ATOM 835 O O . GLU A 1 106 ? -13.297 12.503 -8.743 1.00 94.69 106 GLU A O 1
ATOM 840 N N . TYR A 1 107 ? -12.012 13.794 -10.029 1.00 96.62 107 TYR A N 1
ATOM 841 C CA . TYR A 1 107 ? -10.769 13.169 -9.583 1.00 96.62 107 TYR A CA 1
ATOM 842 C C . TYR A 1 107 ? -10.422 13.551 -8.143 1.00 96.62 107 TYR A C 1
ATOM 844 O O . TYR A 1 107 ? -10.045 12.668 -7.369 1.00 96.62 107 TYR A O 1
ATOM 852 N N . LEU A 1 108 ? -10.533 14.833 -7.788 1.00 97.25 108 LEU A N 1
ATOM 853 C CA . LEU A 1 108 ? -10.201 15.331 -6.454 1.00 97.25 108 LEU A CA 1
ATOM 854 C C . LEU A 1 108 ? -11.109 14.716 -5.387 1.00 97.25 108 LEU A C 1
ATOM 856 O O . LEU A 1 108 ? -10.603 14.286 -4.352 1.00 97.25 108 LEU A O 1
ATOM 860 N N . GLU A 1 109 ? -12.404 14.572 -5.663 1.00 96.81 109 GLU A N 1
ATOM 861 C CA . GLU A 1 109 ? -13.349 13.895 -4.767 1.00 96.81 109 GLU A CA 1
ATOM 862 C C . GLU A 1 109 ? -12.941 12.441 -4.494 1.00 96.81 109 GLU A C 1
ATOM 864 O O . GLU A 1 109 ? -12.816 12.012 -3.343 1.00 96.81 109 GLU A O 1
ATOM 869 N N . VAL A 1 110 ? -12.672 11.673 -5.556 1.00 96.44 110 VAL A N 1
ATOM 870 C CA . VAL A 1 110 ? -12.282 10.258 -5.438 1.00 96.44 110 VAL A CA 1
ATOM 871 C C . VAL A 1 110 ? -10.913 10.115 -4.768 1.00 96.44 110 VAL A C 1
ATOM 873 O O . VAL A 1 110 ? -10.701 9.176 -3.997 1.00 96.44 110 VAL A O 1
ATOM 876 N N . LYS A 1 111 ? -9.987 11.043 -5.035 1.00 97.19 111 LYS A N 1
ATOM 877 C CA . LYS A 1 111 ? -8.671 11.093 -4.392 1.00 97.19 111 LYS A CA 1
ATOM 878 C C . LYS A 1 111 ? -8.798 11.374 -2.897 1.00 97.19 111 LYS A C 1
ATOM 880 O O . LYS A 1 111 ? -8.197 10.649 -2.111 1.00 97.19 111 LYS A O 1
ATOM 885 N N . ASN A 1 112 ? -9.595 12.364 -2.506 1.00 97.62 112 ASN A N 1
ATOM 886 C CA . ASN A 1 112 ? -9.802 12.697 -1.100 1.00 97.62 112 ASN A CA 1
ATOM 887 C C . ASN A 1 112 ? -10.419 11.509 -0.347 1.00 97.62 112 ASN A C 1
ATOM 889 O O . ASN A 1 112 ? -9.908 11.084 0.687 1.00 97.62 112 ASN A O 1
ATOM 893 N N . LYS A 1 113 ? -11.439 10.871 -0.937 1.00 96.88 113 LYS A N 1
ATOM 894 C CA . LYS A 1 113 ? -12.030 9.649 -0.378 1.00 96.88 113 LYS A CA 1
ATOM 895 C C . LYS A 1 113 ? -10.989 8.542 -0.177 1.00 96.88 113 LYS A C 1
ATOM 897 O O . LYS A 1 113 ? -10.970 7.910 0.871 1.00 96.88 113 LYS A O 1
ATOM 902 N N . TYR A 1 114 ? -10.107 8.318 -1.154 1.00 97.25 114 TYR A N 1
ATOM 903 C CA . TYR A 1 114 ? -9.006 7.361 -1.017 1.00 97.25 114 TYR A CA 1
ATOM 904 C C . TYR A 1 114 ? -8.065 7.694 0.140 1.00 97.25 114 TYR A C 1
ATOM 906 O O . TYR A 1 114 ? -7.712 6.805 0.911 1.00 97.25 114 TYR A O 1
ATOM 914 N N . GLU A 1 115 ? -7.655 8.952 0.262 1.00 96.56 115 GLU A N 1
ATOM 915 C CA . GLU A 1 115 ? -6.708 9.379 1.291 1.00 96.56 115 GLU A CA 1
ATOM 916 C C . GLU A 1 115 ? -7.290 9.251 2.701 1.00 96.56 115 GLU A C 1
ATOM 918 O O . GLU A 1 115 ? -6.587 8.802 3.607 1.00 96.56 115 GLU A O 1
ATOM 923 N N . ILE A 1 116 ? -8.570 9.587 2.879 1.00 96.94 116 ILE A N 1
ATOM 924 C CA . ILE A 1 116 ? -9.281 9.425 4.153 1.00 96.94 116 ILE A CA 1
ATOM 925 C C . ILE A 1 116 ? -9.339 7.943 4.541 1.00 96.94 116 ILE A C 1
ATOM 927 O O . ILE A 1 116 ? -8.881 7.574 5.622 1.00 96.94 116 ILE A O 1
ATOM 931 N N . GLU A 1 117 ? -9.826 7.083 3.645 1.00 96.19 117 GLU A N 1
ATOM 932 C CA . GLU A 1 117 ? -9.948 5.641 3.900 1.00 96.19 117 GLU A CA 1
ATOM 933 C C . GLU A 1 117 ? -8.584 4.989 4.165 1.00 96.19 117 GLU A C 1
ATOM 935 O O . GLU A 1 117 ? -8.443 4.160 5.064 1.00 96.19 117 GLU A O 1
ATOM 940 N N . ALA A 1 118 ? -7.543 5.393 3.430 1.00 94.69 118 ALA A N 1
ATOM 941 C CA . ALA A 1 118 ? -6.191 4.887 3.638 1.00 94.69 118 ALA A CA 1
ATOM 942 C C . ALA A 1 118 ? -5.640 5.281 5.018 1.00 94.69 118 ALA A C 1
ATOM 944 O O . ALA A 1 118 ? -5.061 4.438 5.704 1.00 94.69 118 ALA A O 1
ATOM 945 N N . LYS A 1 119 ? -5.854 6.529 5.458 1.00 95.06 119 LYS A N 1
ATOM 946 C CA . LYS A 1 119 ? -5.462 6.984 6.803 1.00 95.06 119 LYS A CA 1
ATOM 947 C C . LYS A 1 119 ? -6.213 6.220 7.893 1.00 95.06 119 LYS A C 1
ATOM 949 O O . LYS A 1 119 ? -5.594 5.775 8.858 1.00 95.06 119 LYS A O 1
ATOM 954 N N . ILE A 1 120 ? -7.521 6.019 7.731 1.00 95.31 120 ILE A N 1
ATOM 955 C CA . ILE A 1 120 ? -8.337 5.243 8.677 1.00 95.31 120 ILE A CA 1
ATOM 956 C C . ILE A 1 120 ? -7.829 3.799 8.763 1.00 95.31 120 ILE A C 1
ATOM 958 O O . ILE A 1 120 ? -7.650 3.276 9.865 1.00 95.31 120 ILE A O 1
ATOM 962 N N . ALA A 1 121 ? -7.541 3.160 7.629 1.00 94.19 121 ALA A N 1
ATOM 963 C CA . ALA A 1 121 ? -7.011 1.799 7.588 1.00 94.19 121 ALA A CA 1
ATOM 964 C C . ALA A 1 121 ? -5.637 1.688 8.271 1.00 94.19 121 ALA A C 1
ATOM 966 O O . ALA A 1 121 ? -5.404 0.773 9.059 1.00 94.19 121 ALA A O 1
ATOM 967 N N . GLN A 1 122 ? -4.742 2.649 8.032 1.00 91.06 122 GLN A N 1
ATOM 968 C CA . GLN A 1 122 ? -3.440 2.707 8.700 1.00 91.06 122 GLN A CA 1
ATOM 969 C C . GLN A 1 122 ? -3.588 2.841 10.218 1.00 91.06 122 GLN A C 1
ATOM 971 O O . GLN A 1 122 ? -3.024 2.044 10.966 1.00 91.06 122 GLN A O 1
ATOM 976 N N . VAL A 1 123 ? -4.383 3.812 10.677 1.00 93.19 123 VAL A N 1
ATOM 977 C CA . VAL A 1 123 ? -4.591 4.068 12.109 1.00 93.19 123 VAL A CA 1
ATOM 978 C C . VAL A 1 123 ? -5.279 2.885 12.786 1.00 93.19 123 VAL A C 1
ATOM 980 O O . VAL A 1 123 ? -4.879 2.492 13.878 1.00 93.19 123 VAL A O 1
ATOM 983 N N . SER A 1 124 ? -6.297 2.295 12.161 1.00 91.94 124 SER A N 1
ATOM 984 C CA . SER A 1 124 ? -7.011 1.137 12.715 1.00 91.94 124 SER A CA 1
ATOM 985 C C . SER A 1 124 ? -6.118 -0.097 12.803 1.00 91.94 124 SER A C 1
ATOM 987 O O . SER A 1 124 ? -6.094 -0.752 13.844 1.00 91.94 124 SER A O 1
ATOM 989 N N . SER A 1 125 ? -5.317 -0.376 11.775 1.00 88.56 125 SER A N 1
ATOM 990 C CA . SER A 1 125 ? -4.331 -1.454 11.829 1.00 88.56 125 SER A CA 1
ATOM 991 C C . SER A 1 125 ? -3.259 -1.200 12.879 1.00 88.56 125 SER A C 1
ATOM 993 O O . SER A 1 125 ? -2.827 -2.152 13.524 1.00 88.56 125 SER A O 1
ATOM 995 N N . TRP A 1 126 ? -2.825 0.049 13.062 1.00 86.88 126 TRP A N 1
ATOM 996 C CA . TRP A 1 126 ? -1.862 0.394 14.103 1.00 86.88 126 TRP A CA 1
ATOM 997 C C . TRP A 1 126 ? -2.458 0.199 15.500 1.00 86.88 126 TRP A C 1
ATOM 999 O O . TRP A 1 126 ? -1.864 -0.476 16.334 1.00 86.88 126 TRP A O 1
ATOM 1009 N N . LYS A 1 127 ? -3.689 0.673 15.729 1.00 88.69 127 LYS A N 1
ATOM 1010 C CA . LYS A 1 127 ? -4.437 0.422 16.972 1.00 88.69 127 LYS A CA 1
ATOM 1011 C C . LYS A 1 127 ? -4.600 -1.075 17.244 1.00 88.69 127 LYS A C 1
ATOM 1013 O O . LYS A 1 127 ? -4.362 -1.520 18.363 1.00 88.69 127 LYS A O 1
ATOM 1018 N N . ALA A 1 128 ? -4.961 -1.856 16.227 1.00 86.19 128 ALA A N 1
ATOM 1019 C CA . ALA A 1 128 ? -5.103 -3.305 16.340 1.00 86.19 128 ALA A CA 1
ATOM 1020 C C . ALA A 1 128 ? -3.766 -3.999 16.641 1.00 86.19 128 ALA A C 1
ATOM 1022 O O . ALA A 1 128 ? -3.732 -4.966 17.398 1.00 86.19 128 ALA A O 1
ATOM 1023 N N . PHE 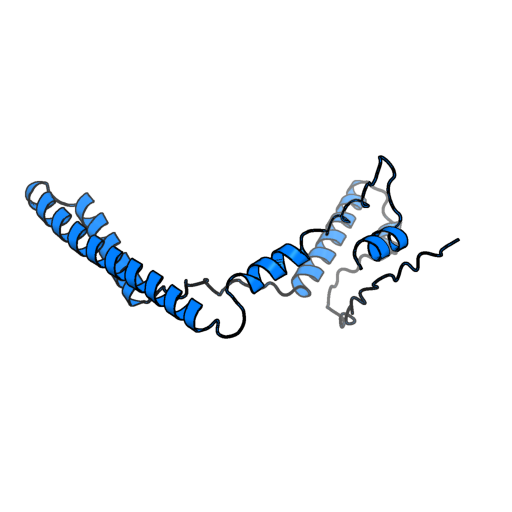A 1 129 ? -2.664 -3.508 16.071 1.00 83.81 129 PHE A N 1
ATOM 1024 C CA . PHE A 1 129 ? -1.325 -3.994 16.382 1.00 83.81 129 PHE A CA 1
ATOM 1025 C C . PHE A 1 129 ? -0.955 -3.711 17.842 1.00 83.81 129 PHE A C 1
ATOM 1027 O O . PHE A 1 129 ? -0.580 -4.638 18.559 1.00 83.81 129 PHE A O 1
ATOM 1034 N N . CYS A 1 130 ? -1.142 -2.473 18.310 1.00 81.06 130 CYS A N 1
ATOM 1035 C CA . CYS A 1 130 ? -0.890 -2.097 19.701 1.00 81.06 130 CYS A CA 1
ATOM 1036 C C . CYS A 1 130 ? -1.758 -2.898 20.685 1.00 81.06 130 CYS A C 1
ATOM 1038 O O . CYS A 1 130 ? -1.252 -3.343 21.707 1.00 81.06 130 CYS A O 1
ATOM 1040 N N . GLY A 1 131 ? -3.029 -3.158 20.362 1.00 79.44 131 GLY A N 1
ATOM 1041 C CA . GLY A 1 131 ? -3.931 -3.943 21.216 1.00 79.44 131 GLY A CA 1
ATOM 1042 C C . GLY A 1 131 ? -3.576 -5.432 21.339 1.00 79.44 131 GLY A C 1
ATOM 1043 O O . GLY A 1 131 ? -3.994 -6.082 22.293 1.00 79.44 131 GLY A O 1
ATOM 1044 N N . LYS A 1 132 ? -2.793 -5.992 20.405 1.00 74.25 132 LYS A N 1
ATOM 1045 C CA . LYS A 1 132 ? -2.273 -7.371 20.508 1.00 74.25 132 LYS A CA 1
ATOM 1046 C C . LYS A 1 132 ? -1.061 -7.477 21.441 1.00 74.25 132 LYS A C 1
ATOM 1048 O O . LYS A 1 132 ? -0.730 -8.576 21.881 1.00 74.25 132 LYS A O 1
ATOM 1053 N N . GLN A 1 133 ? -0.398 -6.361 21.749 1.00 64.31 133 GLN A N 1
ATOM 1054 C CA . GLN A 1 133 ? 0.787 -6.312 22.607 1.00 64.31 133 GLN A CA 1
ATOM 1055 C C . GLN A 1 133 ? 0.378 -6.185 24.082 1.00 64.31 133 GLN A C 1
ATOM 1057 O O . GLN A 1 133 ? 0.471 -5.117 24.671 1.00 64.31 133 GLN A O 1
ATOM 1062 N N . ASN A 1 134 ? -0.091 -7.282 24.687 1.00 56.62 134 ASN A N 1
ATOM 1063 C CA . ASN A 1 134 ? -0.628 -7.262 26.058 1.00 56.62 134 ASN A CA 1
ATOM 1064 C C . ASN A 1 134 ? 0.320 -7.760 27.165 1.00 56.62 134 ASN A C 1
ATOM 1066 O O . ASN A 1 134 ? -0.122 -7.891 28.302 1.00 56.62 134 ASN A O 1
ATOM 1070 N N . ARG A 1 135 ? 1.606 -8.049 26.907 1.00 57.62 135 ARG A N 1
ATOM 1071 C CA . ARG A 1 135 ? 2.529 -8.483 27.989 1.00 57.62 135 ARG A CA 1
ATOM 1072 C C . ARG A 1 135 ? 3.950 -7.936 27.931 1.00 57.62 135 ARG A C 1
ATOM 1074 O O . ARG A 1 135 ? 4.718 -8.134 28.868 1.00 57.62 135 ARG A O 1
ATOM 1081 N N . GLU A 1 136 ? 4.302 -7.222 26.875 1.00 62.94 136 GLU A N 1
ATOM 1082 C CA . GLU A 1 136 ? 5.627 -6.647 26.716 1.00 62.94 136 GLU A CA 1
ATOM 1083 C C . GLU A 1 136 ? 5.445 -5.199 26.277 1.00 62.94 136 GLU A C 1
ATOM 1085 O O . GLU A 1 136 ? 4.780 -4.939 25.277 1.00 62.94 136 GLU A O 1
ATOM 1090 N N . GLY A 1 137 ? 5.951 -4.243 27.065 1.00 68.56 137 GLY A N 1
ATOM 1091 C CA . GLY A 1 137 ? 5.875 -2.834 26.683 1.00 68.56 137 GLY A CA 1
ATOM 1092 C C . GLY A 1 137 ? 6.455 -2.656 25.280 1.00 68.56 137 GLY A C 1
ATOM 1093 O O . GLY A 1 137 ? 7.436 -3.318 24.947 1.00 68.56 137 GLY A O 1
ATOM 1094 N N . MET A 1 138 ? 5.874 -1.766 24.468 1.00 63.53 138 MET A N 1
ATOM 1095 C CA . MET A 1 138 ? 6.302 -1.492 23.080 1.00 63.53 138 MET A CA 1
ATOM 1096 C C . MET A 1 138 ? 7.829 -1.344 22.946 1.00 63.53 138 MET A C 1
ATOM 1098 O O . MET A 1 138 ? 8.436 -1.733 21.952 1.00 63.53 138 MET A O 1
ATOM 1102 N N . TRP A 1 139 ? 8.445 -0.827 24.003 1.00 71.50 139 TRP A N 1
ATOM 1103 C CA . TRP A 1 139 ? 9.868 -0.594 24.139 1.00 71.50 139 TRP A CA 1
ATOM 1104 C C . TRP A 1 139 ? 10.702 -1.823 24.505 1.00 71.50 139 TRP A C 1
ATOM 1106 O O . TRP A 1 139 ? 11.868 -1.871 24.146 1.00 71.50 139 TRP A O 1
ATOM 1116 N N . LYS A 1 140 ? 10.153 -2.840 25.174 1.00 72.75 140 LYS A N 1
ATOM 1117 C CA . LYS A 1 140 ? 10.922 -4.011 25.627 1.00 72.75 140 LYS A CA 1
ATOM 1118 C C . LYS A 1 140 ? 11.404 -4.872 24.458 1.00 72.75 140 LYS A C 1
ATOM 1120 O O . LYS A 1 140 ? 12.546 -5.318 24.482 1.00 72.75 140 LYS A O 1
ATOM 1125 N N . GLY A 1 141 ? 10.600 -5.029 23.404 1.00 70.50 141 GLY A N 1
ATOM 1126 C CA . GLY A 1 141 ? 11.046 -5.690 22.171 1.00 70.50 141 GLY A CA 1
ATOM 1127 C C . GLY A 1 141 ? 12.179 -4.921 21.482 1.00 70.50 141 GLY A C 1
ATOM 1128 O O . GLY A 1 141 ? 13.205 -5.500 21.136 1.00 70.50 141 GLY A O 1
ATOM 1129 N N . ILE A 1 142 ? 12.028 -3.599 21.364 1.00 75.56 142 ILE A N 1
ATOM 1130 C CA . ILE A 1 142 ? 13.031 -2.709 20.760 1.00 75.56 142 ILE A CA 1
ATOM 1131 C C . ILE A 1 142 ? 14.331 -2.718 21.582 1.00 75.56 142 ILE A C 1
ATOM 1133 O O . ILE A 1 142 ? 15.405 -2.959 21.036 1.00 75.56 142 ILE A O 1
ATOM 1137 N N . TYR A 1 143 ? 14.245 -2.545 22.902 1.00 74.31 143 TYR A N 1
ATOM 1138 C CA . TYR A 1 143 ? 15.397 -2.561 23.803 1.00 74.31 143 TYR A CA 1
ATOM 1139 C C . TYR A 1 143 ? 16.060 -3.935 23.904 1.00 74.31 143 TYR A C 1
ATOM 1141 O O . TYR A 1 143 ? 17.278 -3.997 24.032 1.00 74.31 143 TYR A O 1
ATOM 1149 N N . SER A 1 144 ? 15.314 -5.038 23.798 1.00 72.31 144 SER A N 1
ATOM 1150 C CA . SER A 1 144 ? 15.910 -6.379 23.766 1.00 72.31 144 SER A CA 1
ATOM 1151 C C . SER A 1 144 ? 16.759 -6.591 22.514 1.00 72.31 144 SER A C 1
ATOM 1153 O O . SER A 1 144 ? 17.838 -7.173 22.602 1.00 72.31 144 SER A O 1
ATOM 1155 N N . VAL A 1 145 ? 16.306 -6.098 21.359 1.00 75.50 145 VAL A N 1
ATOM 1156 C CA . VAL A 1 145 ? 17.085 -6.159 20.116 1.00 75.50 145 VAL A CA 1
ATOM 1157 C C . VAL A 1 145 ? 18.336 -5.289 20.230 1.00 75.50 145 VAL A C 1
ATOM 1159 O O . VAL A 1 145 ? 19.432 -5.789 19.995 1.00 75.50 145 VAL A O 1
ATOM 1162 N N . ILE A 1 146 ? 18.189 -4.037 20.676 1.00 76.44 146 ILE A N 1
ATOM 1163 C CA . ILE A 1 146 ? 19.313 -3.102 20.842 1.00 76.44 146 ILE A CA 1
ATOM 1164 C C . ILE A 1 146 ? 20.343 -3.652 21.842 1.00 76.44 146 ILE A C 1
ATOM 1166 O O . ILE A 1 146 ? 21.529 -3.721 21.524 1.00 76.44 146 ILE A O 1
ATOM 1170 N N . GLY A 1 147 ? 19.904 -4.120 23.013 1.00 69.56 147 GLY A N 1
ATOM 1171 C CA . GLY A 1 147 ? 20.783 -4.659 24.055 1.00 69.56 147 GLY A CA 1
ATOM 1172 C C . GLY A 1 147 ? 21.490 -5.966 23.679 1.00 69.56 147 GLY A C 1
ATOM 1173 O O . GLY A 1 147 ? 22.530 -6.270 24.248 1.00 69.56 147 GLY A O 1
ATOM 1174 N N . ARG A 1 148 ? 20.968 -6.734 22.712 1.00 69.38 148 ARG A N 1
ATOM 1175 C CA . ARG A 1 148 ? 21.671 -7.901 22.144 1.00 69.38 148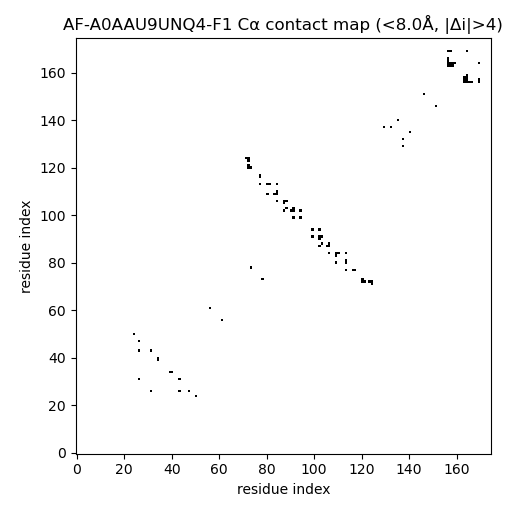 ARG A CA 1
ATOM 1176 C C . ARG A 1 148 ? 22.733 -7.507 21.120 1.00 69.38 148 ARG A C 1
ATOM 1178 O O . ARG A 1 148 ? 23.696 -8.243 20.941 1.00 69.38 148 ARG A O 1
ATOM 1185 N N . THR A 1 149 ? 22.526 -6.397 20.412 1.00 65.88 149 THR A N 1
ATOM 1186 C CA . THR A 1 149 ? 23.424 -5.934 19.342 1.00 65.88 149 THR A CA 1
ATOM 1187 C C . THR A 1 149 ? 24.554 -5.040 19.834 1.00 65.88 149 THR A C 1
ATOM 1189 O O . THR A 1 149 ? 25.628 -5.032 19.238 1.00 65.88 149 THR A O 1
ATOM 1192 N N . VAL A 1 150 ? 24.330 -4.284 20.908 1.00 69.81 150 VAL A N 1
ATOM 1193 C CA . VAL A 1 150 ? 25.343 -3.401 21.484 1.00 69.81 150 VAL A CA 1
ATOM 1194 C C . VAL A 1 150 ? 26.208 -4.229 22.430 1.00 69.81 150 VAL A C 1
ATOM 1196 O O . VAL A 1 150 ? 25.700 -4.799 23.394 1.00 69.81 150 VAL A O 1
ATOM 1199 N N . LYS A 1 151 ? 27.519 -4.305 22.165 1.00 61.47 151 LYS A N 1
ATOM 1200 C CA . LYS A 1 151 ? 28.471 -4.772 23.179 1.00 61.47 151 LYS A CA 1
ATOM 1201 C C . LYS A 1 151 ? 28.360 -3.808 24.353 1.00 61.47 151 LYS A C 1
ATOM 1203 O O . LYS A 1 151 ? 28.546 -2.610 24.167 1.00 61.47 151 LYS A O 1
ATOM 1208 N N . LYS A 1 152 ? 28.005 -4.317 25.532 1.00 60.03 152 LYS A N 1
ATOM 1209 C CA . LYS A 1 152 ? 28.082 -3.529 26.758 1.00 60.03 152 LYS A CA 1
ATOM 1210 C C . LYS A 1 152 ? 29.559 -3.176 26.925 1.00 60.03 152 LYS A C 1
ATOM 1212 O O . LYS A 1 152 ? 30.363 -4.085 27.103 1.00 60.03 152 LYS A O 1
ATOM 1217 N N . GLU A 1 153 ? 29.920 -1.911 26.738 1.00 62.16 153 GLU A N 1
ATOM 1218 C CA . GLU A 1 153 ? 31.236 -1.465 27.180 1.00 62.16 153 GLU A CA 1
ATOM 1219 C C . GLU A 1 153 ? 31.229 -1.579 28.700 1.00 62.16 153 GLU A C 1
ATOM 1221 O O . GLU A 1 153 ? 30.241 -1.200 29.342 1.00 62.16 153 GLU A O 1
ATOM 1226 N N . ASP A 1 154 ? 32.256 -2.218 29.252 1.00 63.38 154 ASP A N 1
ATOM 1227 C CA . ASP A 1 154 ? 32.392 -2.324 30.695 1.00 63.38 154 ASP A CA 1
ATOM 1228 C C . ASP A 1 154 ? 32.410 -0.902 31.258 1.00 63.38 154 ASP A C 1
ATOM 1230 O O . ASP A 1 154 ? 33.153 -0.039 30.789 1.00 63.38 154 ASP A O 1
ATOM 1234 N N . GLU A 1 155 ? 31.512 -0.638 32.207 1.00 64.56 155 GLU A N 1
ATOM 1235 C CA . GLU A 1 155 ? 31.445 0.654 32.876 1.00 64.56 155 GLU A CA 1
ATOM 1236 C C . GLU A 1 155 ? 32.827 0.930 33.486 1.00 64.56 155 GLU A C 1
ATOM 1238 O O . GLU A 1 155 ? 33.376 0.038 34.145 1.00 64.56 155 GLU A O 1
ATOM 1243 N N . PRO A 1 156 ? 33.438 2.099 33.215 1.00 66.19 156 PRO A N 1
ATOM 1244 C CA . PRO A 1 156 ? 34.797 2.356 33.657 1.00 66.19 156 PRO A CA 1
ATOM 1245 C C . PRO A 1 156 ? 34.877 2.240 35.188 1.00 66.19 156 PRO A C 1
ATOM 1247 O O . PRO A 1 156 ? 33.930 2.633 35.878 1.00 66.19 156 PRO A O 1
ATOM 1250 N N . PRO A 1 157 ? 35.977 1.689 35.734 1.00 66.31 157 PRO A N 1
ATOM 1251 C CA . PRO A 1 157 ? 36.142 1.549 37.173 1.00 66.31 157 PRO A CA 1
ATOM 1252 C C . PRO A 1 157 ? 35.984 2.901 37.873 1.00 66.31 157 PRO A C 1
ATOM 1254 O O . PRO A 1 157 ? 36.400 3.943 37.362 1.00 66.31 157 PRO A O 1
ATOM 1257 N N . LEU A 1 158 ? 35.357 2.884 39.052 1.00 70.50 158 LEU A N 1
ATOM 1258 C CA . LEU A 1 158 ? 35.119 4.097 39.827 1.00 70.50 158 LEU A CA 1
ATOM 1259 C C . LEU A 1 158 ? 36.460 4.725 40.210 1.00 70.50 158 LEU A C 1
ATOM 1261 O O . LEU A 1 158 ? 37.301 4.076 40.832 1.00 70.50 158 LEU A O 1
ATOM 1265 N N . VAL A 1 159 ? 36.636 5.999 39.870 1.00 71.75 159 VAL A N 1
ATOM 1266 C CA . VAL A 1 159 ? 37.809 6.775 40.271 1.00 71.75 159 VAL A CA 1
ATOM 1267 C C . VAL A 1 159 ? 37.459 7.550 41.533 1.00 71.75 159 VAL A C 1
ATOM 1269 O O . VAL A 1 159 ? 36.575 8.407 41.520 1.00 71.75 159 VAL A O 1
ATOM 1272 N N . VAL A 1 160 ? 38.151 7.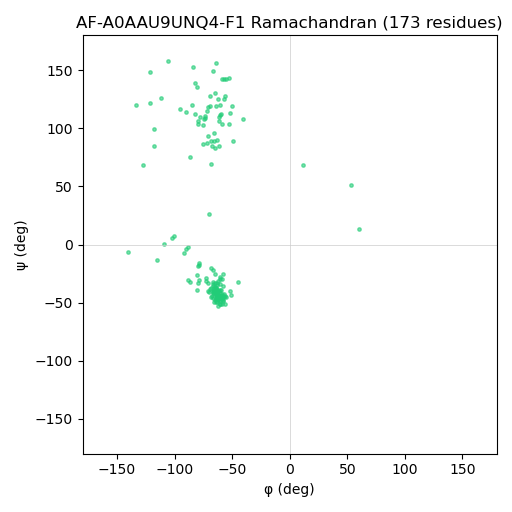255 42.632 1.00 76.31 160 VAL A N 1
ATOM 1273 C CA . VAL A 1 160 ? 38.050 8.023 43.879 1.00 76.31 160 VAL A CA 1
ATOM 1274 C C . VAL A 1 160 ? 39.438 8.544 44.215 1.00 76.31 160 VAL A C 1
ATOM 1276 O O . VAL A 1 160 ? 40.369 7.759 44.372 1.00 76.31 160 VAL A O 1
ATOM 1279 N N . ASN A 1 161 ? 39.573 9.869 44.333 1.00 72.50 161 ASN A N 1
ATOM 1280 C CA . ASN A 1 161 ? 40.848 10.553 44.593 1.00 72.50 161 ASN A CA 1
ATOM 1281 C C . ASN A 1 161 ? 41.953 10.156 43.593 1.00 72.50 161 ASN A C 1
ATOM 1283 O O . ASN A 1 161 ? 43.033 9.736 44.000 1.00 72.50 161 ASN A O 1
ATOM 1287 N N . ASP A 1 162 ? 41.648 10.231 42.295 1.00 74.88 162 ASP A N 1
ATOM 1288 C CA . ASP A 1 162 ? 42.559 9.906 41.183 1.00 74.88 162 ASP A CA 1
ATOM 1289 C C . ASP A 1 162 ? 43.100 8.461 41.160 1.00 74.88 162 ASP A C 1
ATOM 1291 O O . ASP A 1 162 ? 44.016 8.150 40.400 1.00 74.88 162 ASP A O 1
ATOM 1295 N N . MET A 1 163 ? 42.520 7.550 41.950 1.00 73.38 163 MET A N 1
ATOM 1296 C CA . MET A 1 163 ? 42.834 6.120 41.919 1.00 73.38 163 MET A CA 1
ATOM 1297 C C . MET A 1 163 ? 41.653 5.316 41.373 1.00 73.38 163 MET A C 1
ATOM 1299 O O . MET A 1 163 ? 40.536 5.404 41.888 1.00 73.38 163 MET A O 1
ATOM 1303 N N . GLU A 1 164 ? 41.915 4.507 40.345 1.00 76.12 164 GLU A N 1
ATOM 1304 C CA . GLU A 1 164 ? 40.962 3.528 39.817 1.00 76.12 164 GLU A CA 1
ATOM 1305 C C . GLU A 1 164 ? 40.765 2.393 40.832 1.00 76.12 164 GLU A C 1
ATOM 1307 O O . GLU A 1 164 ? 41.709 1.691 41.208 1.00 76.12 164 GLU A O 1
ATOM 1312 N N . LEU A 1 165 ? 39.532 2.221 41.306 1.00 71.75 165 LEU A N 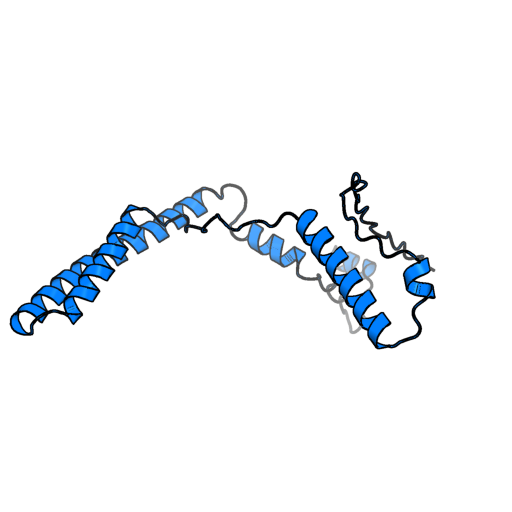1
ATOM 1313 C CA . LEU A 1 165 ? 39.184 1.181 42.270 1.00 71.75 165 LEU A CA 1
ATOM 1314 C C . LEU A 1 165 ? 38.950 -0.164 41.573 1.00 71.75 165 LEU A C 1
ATOM 1316 O O . LEU A 1 165 ? 38.254 -0.254 40.563 1.00 71.75 165 LEU A O 1
ATOM 1320 N N . ASP A 1 166 ? 39.448 -1.245 42.179 1.00 76.69 166 ASP A N 1
ATOM 1321 C CA . ASP A 1 166 ? 39.124 -2.608 41.746 1.00 76.69 166 ASP A CA 1
ATOM 1322 C C . ASP A 1 166 ? 37.619 -2.910 41.927 1.00 76.69 166 ASP A C 1
ATOM 1324 O O . ASP A 1 166 ? 36.944 -2.314 42.774 1.00 76.69 166 ASP A O 1
ATOM 1328 N N . ALA A 1 167 ? 37.086 -3.865 41.160 1.00 71.50 167 ALA A N 1
ATOM 1329 C CA . ALA A 1 167 ? 35.678 -4.267 41.193 1.00 71.50 167 ALA A CA 1
ATOM 1330 C C . ALA A 1 167 ? 35.148 -4.599 42.608 1.00 71.50 167 ALA A C 1
ATOM 1332 O O . ALA A 1 167 ? 34.032 -4.218 42.966 1.00 71.50 167 ALA A O 1
ATOM 1333 N N . LYS A 1 168 ? 35.943 -5.274 43.445 1.00 77.94 168 LYS A N 1
ATOM 1334 C CA . LYS A 1 168 ? 35.600 -5.648 44.826 1.00 77.94 168 LYS A CA 1
ATOM 1335 C C . LYS A 1 168 ? 35.574 -4.439 45.756 1.00 77.94 168 LYS A C 1
ATOM 1337 O O . LYS A 1 168 ? 34.709 -4.355 46.628 1.00 77.94 168 LYS A O 1
ATOM 1342 N N . SER A 1 169 ? 36.523 -3.527 45.586 1.00 75.38 169 SER A N 1
ATOM 1343 C CA . SER A 1 169 ? 36.612 -2.287 46.362 1.00 75.38 169 SER A CA 1
ATOM 1344 C C . SER A 1 169 ? 35.479 -1.323 45.998 1.00 75.38 169 SER A C 1
ATOM 1346 O O . SER A 1 169 ? 34.830 -0.777 46.888 1.00 75.38 169 SER A O 1
ATOM 1348 N N . SER A 1 170 ? 35.158 -1.220 44.707 1.00 75.62 170 SER A N 1
ATOM 1349 C CA . SER A 1 170 ? 34.017 -0.462 44.179 1.00 75.62 170 SER A CA 1
ATOM 1350 C C . SER A 1 170 ? 32.675 -0.980 44.709 1.00 75.62 170 SER A C 1
ATOM 1352 O O . SER A 1 170 ? 31.854 -0.201 45.186 1.00 75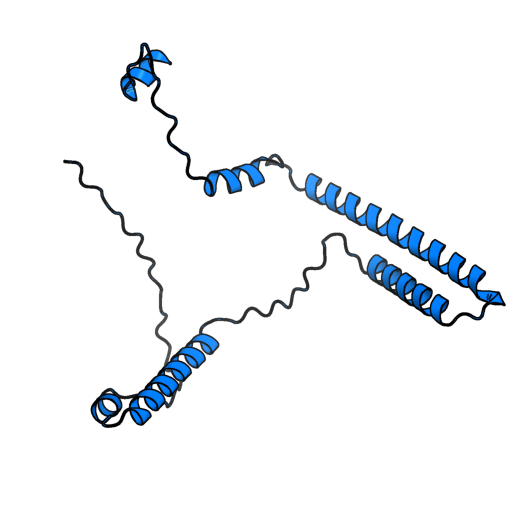.62 170 SER A O 1
ATOM 1354 N N . ALA A 1 171 ? 32.463 -2.302 44.704 1.00 76.31 171 ALA A N 1
ATOM 1355 C CA . ALA A 1 171 ? 31.231 -2.907 45.215 1.00 76.31 171 ALA A CA 1
ATOM 1356 C C . ALA A 1 171 ? 31.024 -2.669 46.720 1.00 76.31 171 ALA A C 1
ATOM 1358 O O . ALA A 1 171 ? 29.892 -2.526 47.166 1.00 76.31 171 ALA A O 1
ATOM 1359 N N . ARG A 1 172 ? 32.109 -2.605 47.502 1.00 78.25 172 ARG A N 1
ATOM 1360 C CA . ARG A 1 172 ? 32.056 -2.294 48.940 1.00 78.25 172 ARG A CA 1
ATOM 1361 C C . ARG A 1 172 ? 31.735 -0.833 49.233 1.00 78.25 172 ARG A C 1
ATOM 1363 O O . ARG A 1 172 ? 31.187 -0.560 50.288 1.00 78.25 172 ARG A O 1
ATOM 1370 N N . LEU A 1 173 ? 32.105 0.082 48.339 1.00 76.31 173 LEU A N 1
ATOM 1371 C CA . LEU A 1 173 ? 31.784 1.505 48.460 1.00 76.31 173 LEU A CA 1
ATOM 1372 C C . LEU A 1 173 ? 30.298 1.781 48.178 1.00 76.31 173 LEU A C 1
ATOM 1374 O O . LEU A 1 173 ? 29.729 2.719 48.722 1.00 76.31 173 LEU A O 1
ATOM 1378 N N . MET A 1 174 ? 29.698 0.973 47.301 1.00 66.81 174 MET A N 1
ATOM 1379 C CA . MET A 1 174 ? 28.312 1.101 46.838 1.00 66.81 174 MET A CA 1
ATOM 1380 C C . MET A 1 174 ? 27.297 0.291 47.668 1.00 66.81 174 MET A C 1
ATOM 1382 O O . MET A 1 174 ? 26.100 0.396 47.405 1.00 66.81 174 MET A O 1
ATOM 1386 N N . ALA A 1 175 ? 27.764 -0.545 48.603 1.00 63.03 175 ALA A N 1
ATOM 1387 C CA . ALA A 1 175 ? 26.938 -1.353 49.507 1.00 63.03 175 ALA A CA 1
ATOM 1388 C C . ALA A 1 175 ? 26.590 -0.578 50.783 1.00 63.03 175 ALA A C 1
ATOM 1390 O O . ALA A 1 175 ? 25.426 -0.696 51.227 1.00 63.03 175 ALA A O 1
#

Mean predicted aligned error: 19.66 Å

pLDDT: mean 75.62, std 17.74, range [33.28, 97.62]

Organism: Euphydryas editha (NCBI:txid104508)